Protein AF-A0A2W6AYD9-F1 (afdb_monomer)

Sequence (85 aa):
MIVSRTPVRISFVGGGSDLAGFYAHEPGAVVATGIDKYIYITVNQKFDRKIRASYSVTEVAESVHELRNELIRESLKLLGLDSGI

Radius of gyration: 17.52 Å; Cα contacts (8 Å, |Δi|>4): 133; chains: 1; bounding box: 29×30×44 Å

Secondary structure (DSSP, 8-state):
-EEEEEEEEEEEE-TTTTSHHHHTTS----EEEEEEEEEEEEE---SSS-EEEESSSEEEESSGGG-S-HHHHHHHHHTT--S--

Structure (mmCIF, N/CA/C/O backbone):
data_AF-A0A2W6AYD9-F1
#
_entry.id   AF-A0A2W6AYD9-F1
#
loop_
_atom_site.group_PDB
_atom_site.id
_atom_site.type_symbol
_atom_site.label_atom_id
_atom_site.label_alt_id
_atom_site.label_comp_id
_atom_site.label_asym_id
_atom_site.label_entity_id
_atom_site.label_seq_id
_atom_site.pdbx_PDB_ins_code
_atom_site.Cartn_x
_atom_site.Cartn_y
_atom_site.Cartn_z
_atom_site.occupancy
_atom_site.B_iso_or_equiv
_atom_site.auth_seq_id
_atom_site.auth_comp_id
_atom_site.auth_asym_id
_atom_site.auth_atom_id
_atom_site.pdbx_PDB_model_num
ATOM 1 N N . MET A 1 1 ? -14.634 -9.870 10.180 1.00 91.81 1 MET A N 1
ATOM 2 C CA . MET A 1 1 ? -13.219 -9.816 9.773 1.00 91.81 1 MET A CA 1
ATOM 3 C C . MET A 1 1 ? -13.110 -9.946 8.274 1.00 91.81 1 MET A C 1
ATOM 5 O O . MET A 1 1 ? -13.589 -10.938 7.741 1.00 91.81 1 MET A O 1
ATOM 9 N N . ILE A 1 2 ? -12.506 -8.962 7.612 1.00 96.38 2 ILE A N 1
ATOM 10 C CA . ILE A 1 2 ? -12.143 -9.022 6.193 1.00 96.38 2 ILE A CA 1
ATOM 11 C C . ILE A 1 2 ? -10.618 -9.040 6.117 1.00 96.38 2 ILE A C 1
ATOM 13 O O . ILE A 1 2 ? -9.954 -8.231 6.763 1.00 96.38 2 ILE A O 1
ATOM 17 N N . VAL A 1 3 ? -10.069 -9.964 5.334 1.00 97.62 3 VAL A N 1
ATOM 18 C CA . VAL A 1 3 ? -8.630 -10.061 5.074 1.00 97.62 3 VAL A CA 1
ATOM 19 C C . VAL A 1 3 ? -8.418 -9.939 3.574 1.00 97.62 3 VAL A C 1
ATOM 21 O O . VAL A 1 3 ? -9.048 -10.655 2.799 1.00 97.62 3 VAL A O 1
ATOM 24 N N . SER A 1 4 ? -7.525 -9.043 3.170 1.00 97.56 4 SER A N 1
ATOM 25 C CA . SER A 1 4 ? -7.062 -8.925 1.789 1.00 97.56 4 SER A CA 1
ATOM 26 C C . SER A 1 4 ? -5.568 -9.213 1.713 1.00 97.56 4 SER A C 1
ATOM 28 O O . SER A 1 4 ? -4.824 -8.985 2.674 1.00 97.56 4 SER A O 1
ATOM 30 N N . ARG A 1 5 ? -5.132 -9.730 0.563 1.00 97.69 5 ARG A N 1
ATOM 31 C CA . ARG A 1 5 ? -3.717 -9.905 0.237 1.00 97.69 5 ARG A CA 1
ATOM 32 C C . ARG A 1 5 ? -3.431 -9.292 -1.124 1.00 97.69 5 ARG A C 1
ATOM 34 O O . ARG A 1 5 ? -4.186 -9.526 -2.067 1.00 97.69 5 ARG A O 1
ATOM 41 N N . THR A 1 6 ? -2.314 -8.588 -1.231 1.00 97.75 6 THR A N 1
ATOM 42 C CA . THR A 1 6 ? -1.853 -7.982 -2.483 1.00 97.75 6 THR A CA 1
ATOM 43 C C . THR A 1 6 ? -0.446 -8.489 -2.785 1.00 97.75 6 THR A C 1
ATOM 45 O O . THR A 1 6 ? 0.416 -8.398 -1.905 1.00 97.75 6 THR A O 1
ATOM 48 N N . PRO A 1 7 ? -0.189 -9.059 -3.979 1.00 98.12 7 PRO A N 1
ATOM 49 C CA . PRO A 1 7 ? 1.155 -9.480 -4.353 1.00 98.12 7 PRO A CA 1
ATOM 50 C C . PRO A 1 7 ? 2.064 -8.260 -4.491 1.00 98.12 7 PRO A C 1
ATOM 52 O O . PRO A 1 7 ? 1.673 -7.241 -5.063 1.00 98.12 7 PRO A O 1
ATOM 55 N N . VAL A 1 8 ? 3.296 -8.370 -4.003 1.00 98.19 8 VAL A N 1
ATOM 56 C CA . VAL A 1 8 ? 4.343 -7.410 -4.368 1.00 98.19 8 VAL A CA 1
ATOM 57 C C . VAL A 1 8 ? 4.817 -7.706 -5.791 1.00 98.19 8 VAL A C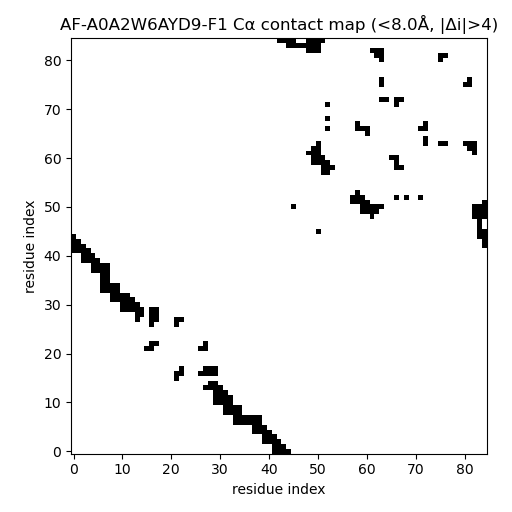 1
ATOM 59 O O . VAL A 1 8 ? 4.638 -8.816 -6.300 1.00 98.19 8 VAL A O 1
ATOM 62 N N . ARG A 1 9 ? 5.431 -6.715 -6.439 1.00 97.06 9 ARG A N 1
ATOM 63 C CA . ARG A 1 9 ? 5.871 -6.809 -7.836 1.00 97.06 9 ARG A CA 1
ATOM 64 C C . ARG A 1 9 ? 7.370 -6.581 -8.002 1.00 97.06 9 ARG A C 1
ATOM 66 O O . ARG A 1 9 ? 7.957 -5.793 -7.266 1.00 97.06 9 ARG A O 1
ATOM 73 N N . ILE A 1 10 ? 7.947 -7.211 -9.023 1.00 96.75 10 ILE A N 1
ATOM 74 C CA . ILE A 1 10 ? 9.273 -6.893 -9.565 1.00 96.75 10 ILE A CA 1
ATOM 75 C C . ILE A 1 10 ? 9.084 -6.260 -10.944 1.00 96.75 10 ILE A C 1
ATOM 77 O O . ILE A 1 10 ? 8.339 -6.784 -11.774 1.00 96.75 10 ILE A O 1
ATOM 81 N N . SER A 1 11 ? 9.756 -5.134 -11.180 1.00 95.62 11 SER A N 1
ATOM 82 C CA . SER A 1 11 ? 9.800 -4.476 -12.488 1.00 95.62 11 SER A CA 1
ATOM 83 C C . SER A 1 11 ? 10.979 -4.997 -13.308 1.00 95.62 11 SER A C 1
ATOM 85 O O . SER A 1 11 ? 12.094 -5.057 -12.797 1.00 95.62 11 SER A O 1
ATOM 87 N N . PHE A 1 12 ? 10.739 -5.342 -14.575 1.00 96.69 12 PHE A N 1
ATOM 88 C CA . PHE A 1 12 ? 11.774 -5.802 -15.507 1.00 96.69 12 PHE A CA 1
ATOM 89 C C . PHE A 1 12 ? 12.338 -4.663 -16.355 1.00 96.69 12 PHE A C 1
ATOM 91 O O . PHE A 1 12 ? 13.549 -4.559 -16.517 1.00 96.69 12 PHE A O 1
ATOM 98 N N . VAL A 1 13 ? 11.469 -3.809 -16.904 1.00 97.12 13 VAL A N 1
ATOM 99 C CA . VAL A 1 13 ? 11.867 -2.692 -17.774 1.00 97.12 13 VAL A CA 1
ATOM 100 C C . VAL A 1 13 ? 10.839 -1.563 -17.723 1.00 97.12 13 VAL A C 1
ATOM 102 O O . VAL A 1 13 ? 9.678 -1.784 -17.371 1.00 97.12 13 VAL A O 1
ATOM 105 N N . GLY A 1 14 ? 11.283 -0.351 -18.059 1.00 95.12 14 GLY A N 1
ATOM 106 C CA . GLY A 1 14 ? 10.433 0.834 -18.174 1.00 95.12 14 GLY A CA 1
ATOM 107 C C . GLY A 1 14 ? 10.247 1.620 -16.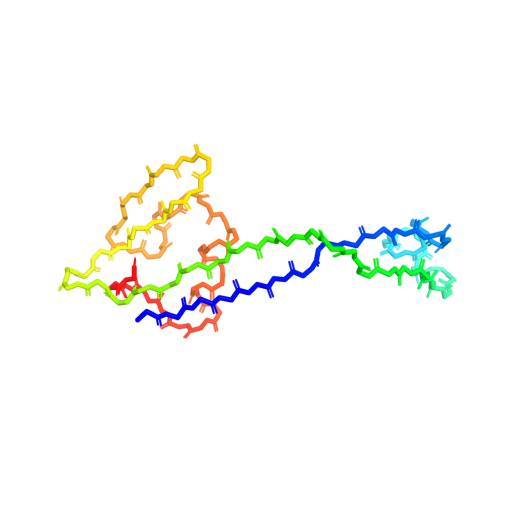877 1.00 95.12 14 GLY A C 1
ATOM 108 O O . GLY A 1 14 ? 9.574 2.648 -16.881 1.00 95.12 14 GLY A O 1
ATOM 109 N N . GLY A 1 15 ? 10.850 1.173 -15.770 1.00 95.19 15 GLY A N 1
ATOM 110 C CA . GLY A 1 15 ? 10.819 1.907 -14.503 1.00 95.19 15 GLY A CA 1
ATOM 111 C C . GLY A 1 15 ? 11.371 3.325 -14.662 1.00 95.19 15 GLY A C 1
ATOM 112 O O . GLY A 1 15 ? 12.422 3.512 -15.272 1.00 95.19 15 GLY A O 1
ATOM 113 N N . GLY A 1 16 ? 10.647 4.312 -14.135 1.00 94.50 16 GLY A N 1
ATOM 114 C CA . GLY A 1 16 ? 10.967 5.730 -14.291 1.00 94.50 16 GLY A CA 1
ATOM 115 C C . GLY A 1 16 ? 10.163 6.411 -15.398 1.00 94.50 16 GLY A C 1
ATOM 116 O O . GLY A 1 16 ? 9.930 7.614 -15.307 1.00 94.50 16 GLY A O 1
ATOM 117 N N . SER A 1 17 ? 9.665 5.663 -16.390 1.00 96.31 17 SER A N 1
ATOM 118 C CA . SER A 1 17 ? 8.762 6.224 -17.408 1.00 96.31 17 SER A CA 1
ATOM 119 C C . SER A 1 17 ? 7.373 6.575 -16.854 1.00 96.31 17 SER A C 1
ATOM 121 O O . SER A 1 17 ? 6.642 7.359 -17.449 1.00 96.31 17 SER A O 1
ATOM 123 N N . ASP A 1 18 ? 7.032 6.042 -15.680 1.00 94.81 18 ASP A N 1
ATOM 124 C CA . ASP A 1 18 ? 5.838 6.337 -14.889 1.00 94.81 18 ASP A CA 1
ATOM 125 C C . ASP A 1 18 ? 5.974 7.592 -14.004 1.00 94.81 18 ASP A C 1
ATOM 127 O O . ASP A 1 18 ? 5.021 7.986 -13.329 1.00 94.81 18 ASP A O 1
ATOM 131 N N . LEU A 1 19 ? 7.132 8.260 -14.014 1.00 96.44 19 LEU A N 1
ATOM 132 C CA . LEU A 1 19 ? 7.333 9.530 -13.317 1.00 96.44 19 LEU A CA 1
ATOM 133 C C . LEU A 1 19 ? 6.813 10.706 -14.147 1.00 96.44 19 LEU A C 1
ATOM 135 O O . LEU A 1 19 ? 7.015 10.764 -15.360 1.00 96.44 19 LEU A O 1
ATOM 139 N N . ALA A 1 20 ? 6.236 11.704 -13.469 1.00 96.25 20 ALA A N 1
ATOM 140 C CA . ALA A 1 20 ? 5.650 12.884 -14.113 1.00 96.25 20 ALA A CA 1
ATOM 141 C C . ALA A 1 20 ? 6.617 13.634 -15.036 1.00 96.25 20 ALA A C 1
ATOM 143 O O . ALA A 1 20 ? 6.215 14.086 -16.102 1.00 96.25 20 ALA A O 1
ATOM 144 N N . GLY A 1 21 ? 7.900 13.719 -14.670 1.00 97.00 21 GLY A N 1
ATOM 145 C CA . GLY A 1 21 ? 8.910 14.365 -15.512 1.00 97.00 21 GLY A CA 1
ATOM 146 C C . GLY A 1 21 ? 9.115 13.680 -16.869 1.00 97.00 21 GLY A C 1
ATOM 147 O O . GLY A 1 21 ? 9.456 14.354 -17.838 1.00 97.00 21 GLY A O 1
ATOM 148 N N . PHE A 1 22 ? 8.872 12.368 -16.951 1.00 96.75 22 PHE A N 1
ATOM 149 C CA . PHE A 1 22 ? 8.977 11.602 -18.191 1.00 96.75 22 PHE A CA 1
ATOM 150 C C . PHE A 1 22 ? 7.654 11.618 -18.960 1.00 96.75 22 PHE A C 1
ATOM 152 O O . PHE A 1 22 ? 7.615 12.106 -20.091 1.00 96.75 22 PHE A O 1
ATOM 159 N N . TYR A 1 23 ? 6.558 11.156 -18.336 1.00 96.25 23 TYR A N 1
ATOM 160 C CA . TYR A 1 23 ? 5.295 10.960 -19.060 1.00 96.25 23 TYR A CA 1
ATOM 161 C C . TYR A 1 23 ? 4.634 12.257 -19.537 1.00 96.25 23 TYR A C 1
ATOM 163 O O . TYR A 1 23 ? 3.746 12.222 -20.384 1.00 96.25 23 TYR A O 1
ATOM 171 N N . ALA A 1 24 ? 5.034 13.410 -18.989 1.00 97.12 24 ALA A N 1
ATOM 172 C CA . ALA A 1 24 ? 4.564 14.709 -19.460 1.00 97.12 24 ALA A CA 1
ATOM 173 C C . ALA A 1 24 ? 5.058 15.054 -20.878 1.00 97.12 24 ALA A C 1
ATOM 175 O O . ALA A 1 24 ? 4.474 15.926 -21.516 1.00 97.12 24 ALA A O 1
ATOM 176 N N . HIS A 1 25 ? 6.116 14.392 -21.361 1.00 97.19 25 HIS A N 1
ATOM 177 C CA . HIS A 1 25 ? 6.742 14.669 -22.656 1.00 97.19 25 HIS A CA 1
ATOM 178 C C . HIS A 1 25 ? 6.625 13.494 -23.634 1.00 97.19 25 HIS A C 1
ATOM 180 O O . HIS A 1 25 ? 6.442 13.719 -24.824 1.00 97.19 25 HIS A O 1
ATOM 186 N N . GLU A 1 26 ? 6.702 12.255 -23.140 1.00 96.94 26 GLU A N 1
ATOM 187 C CA . GLU A 1 26 ? 6.701 11.033 -23.955 1.00 96.94 26 GLU A CA 1
ATOM 188 C C . GLU A 1 26 ? 5.834 9.942 -23.304 1.00 96.94 26 GLU A C 1
ATOM 190 O O . GLU A 1 26 ? 5.791 9.863 -22.078 1.00 96.94 26 GLU A O 1
ATOM 195 N N . PRO A 1 27 ? 5.169 9.046 -24.056 1.00 96.50 27 PRO A N 1
ATOM 196 C CA . PRO A 1 27 ? 4.407 7.951 -23.458 1.00 96.50 27 PRO A CA 1
ATOM 197 C C . PRO A 1 27 ? 5.276 7.011 -22.605 1.00 96.50 27 PRO A C 1
ATOM 199 O O . PRO A 1 27 ? 6.295 6.492 -23.062 1.00 96.50 27 PRO A O 1
ATOM 202 N N . GLY A 1 28 ? 4.842 6.749 -21.369 1.00 96.25 28 GLY A N 1
ATOM 203 C CA . GLY A 1 28 ? 5.488 5.799 -20.462 1.00 96.25 28 GLY A CA 1
ATOM 204 C C . GLY A 1 28 ? 4.897 4.389 -20.546 1.00 96.25 28 GLY A C 1
ATOM 205 O O . GLY A 1 28 ? 3.702 4.214 -20.785 1.00 96.25 28 GLY A O 1
ATOM 206 N N . ALA A 1 29 ? 5.725 3.371 -20.317 1.00 96.38 29 ALA A N 1
ATOM 207 C CA . ALA A 1 29 ? 5.302 1.975 -20.251 1.00 96.38 29 ALA A CA 1
ATOM 208 C C . ALA A 1 29 ? 6.227 1.175 -19.327 1.00 96.38 29 ALA A C 1
ATOM 210 O O . ALA A 1 29 ? 7.446 1.324 -19.375 1.00 96.38 29 ALA A O 1
ATOM 211 N N . VAL A 1 30 ? 5.652 0.285 -18.514 1.00 96.88 30 VAL A N 1
ATOM 212 C CA . VAL A 1 30 ? 6.388 -0.573 -17.573 1.00 96.88 30 VAL A CA 1
ATOM 213 C C . VAL A 1 30 ? 5.982 -2.026 -17.784 1.00 96.88 30 VAL A C 1
ATOM 215 O O . VAL A 1 30 ? 4.796 -2.334 -17.885 1.00 96.88 30 VAL A O 1
ATOM 218 N N . VAL A 1 31 ? 6.960 -2.933 -17.779 1.00 97.81 31 VAL A N 1
ATOM 219 C CA . VAL A 1 31 ? 6.719 -4.381 -17.715 1.00 97.81 31 VAL A CA 1
ATOM 220 C C . VAL A 1 31 ? 7.160 -4.884 -16.346 1.00 97.81 31 VAL A C 1
ATOM 222 O O . VAL A 1 31 ? 8.325 -4.752 -15.963 1.00 97.81 31 VAL A O 1
ATOM 225 N N . ALA A 1 32 ? 6.223 -5.455 -15.595 1.00 97.12 32 ALA A N 1
ATOM 226 C CA . ALA A 1 32 ? 6.436 -5.966 -14.247 1.00 97.12 32 ALA A CA 1
ATOM 227 C C . ALA A 1 32 ? 5.583 -7.217 -14.007 1.00 97.12 32 ALA A C 1
ATOM 229 O O . ALA A 1 32 ? 4.570 -7.418 -14.674 1.00 97.12 32 ALA A O 1
ATOM 230 N N . THR A 1 33 ? 5.967 -8.035 -13.028 1.00 97.81 33 THR A N 1
ATOM 231 C CA . THR A 1 33 ? 5.174 -9.191 -12.589 1.00 97.81 33 THR A CA 1
ATOM 232 C C . THR A 1 33 ? 5.006 -9.202 -11.079 1.00 97.81 33 THR A C 1
ATOM 234 O O . THR A 1 33 ? 5.906 -8.791 -10.342 1.00 97.81 33 THR A O 1
ATOM 237 N N . GLY A 1 34 ? 3.864 -9.710 -10.617 1.00 98.06 34 GLY A N 1
ATOM 238 C CA . GLY A 1 34 ? 3.705 -10.122 -9.227 1.00 98.06 34 GLY A CA 1
ATOM 239 C C . GLY A 1 34 ? 4.611 -11.315 -8.910 1.00 98.06 34 GLY A C 1
ATOM 240 O O . GLY A 1 34 ? 4.896 -12.129 -9.790 1.00 98.06 34 GLY A O 1
ATOM 241 N N . ILE A 1 35 ? 5.056 -11.415 -7.660 1.00 98.19 35 ILE A N 1
ATOM 242 C CA . ILE A 1 35 ? 5.820 -12.560 -7.145 1.00 98.19 35 ILE A CA 1
ATOM 243 C C . ILE A 1 35 ? 5.087 -13.219 -5.971 1.00 98.19 35 ILE A C 1
ATOM 245 O O . ILE A 1 35 ? 4.142 -12.650 -5.425 1.00 98.19 35 ILE A O 1
ATOM 249 N N . ASP A 1 36 ? 5.550 -14.399 -5.549 1.00 98.00 36 ASP A N 1
ATOM 250 C CA . ASP A 1 36 ? 5.025 -15.152 -4.397 1.00 98.00 36 ASP A CA 1
ATOM 251 C C . ASP A 1 36 ? 5.459 -14.537 -3.045 1.00 98.00 36 ASP A C 1
ATOM 253 O O . ASP A 1 36 ? 6.119 -15.150 -2.202 1.00 98.00 36 ASP A O 1
ATOM 257 N N . LYS A 1 37 ? 5.164 -13.244 -2.880 1.00 97.88 37 LYS A N 1
ATOM 258 C CA . LYS A 1 37 ? 5.341 -12.440 -1.667 1.00 97.88 37 LYS A CA 1
ATOM 259 C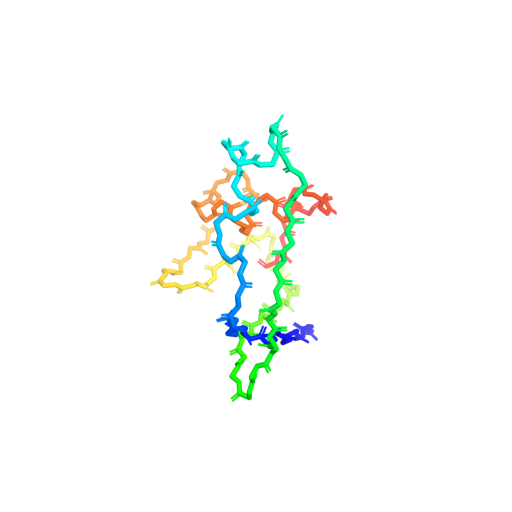 C . LYS A 1 37 ? 4.173 -11.464 -1.589 1.00 97.88 37 LYS A C 1
ATOM 261 O O . LYS A 1 37 ? 3.815 -10.839 -2.585 1.00 97.88 37 LYS A O 1
ATOM 266 N N . TYR A 1 38 ? 3.588 -11.321 -0.406 1.00 98.31 38 TYR A N 1
ATOM 267 C CA . TYR A 1 38 ? 2.319 -10.615 -0.242 1.00 98.31 38 TYR A CA 1
ATOM 268 C C . TYR A 1 38 ? 2.355 -9.647 0.931 1.00 98.31 38 TYR A C 1
ATOM 270 O O . TYR A 1 38 ? 2.957 -9.935 1.966 1.00 98.31 38 TYR A O 1
ATOM 278 N N . ILE A 1 39 ? 1.642 -8.535 0.771 1.00 97.25 39 ILE A N 1
ATOM 279 C CA . ILE A 1 39 ? 1.230 -7.663 1.870 1.00 97.25 39 ILE A CA 1
ATOM 280 C C . ILE A 1 39 ? -0.194 -8.052 2.253 1.00 97.25 39 ILE A C 1
ATOM 282 O O . ILE A 1 39 ? -1.044 -8.245 1.382 1.00 97.25 39 ILE A O 1
ATOM 286 N N . TYR A 1 40 ? -0.443 -8.155 3.554 1.00 97.56 40 TYR A N 1
ATOM 287 C CA . TYR A 1 40 ? -1.751 -8.481 4.107 1.00 97.56 40 TYR A CA 1
ATOM 288 C C . TYR A 1 40 ? -2.334 -7.265 4.812 1.00 97.56 40 TYR A C 1
ATOM 290 O O . TYR A 1 40 ? -1.645 -6.605 5.589 1.00 97.56 40 TYR A O 1
ATOM 298 N N . ILE A 1 41 ? -3.616 -7.005 4.575 1.00 96.75 41 ILE A N 1
ATOM 299 C CA . ILE A 1 41 ? -4.387 -6.002 5.309 1.00 96.75 41 ILE A CA 1
ATOM 300 C C . ILE A 1 41 ? -5.599 -6.704 5.903 1.00 96.75 41 ILE A C 1
ATOM 302 O O . ILE A 1 41 ? -6.351 -7.375 5.193 1.00 96.75 4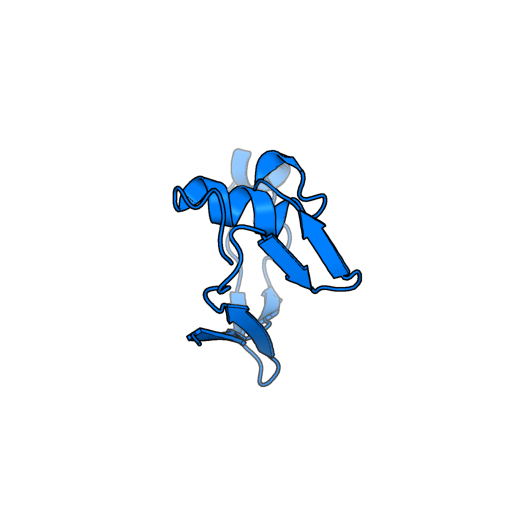1 ILE A O 1
ATOM 306 N N . THR A 1 42 ? -5.782 -6.543 7.211 1.00 97.00 42 THR A N 1
ATOM 307 C CA . THR A 1 42 ? -6.933 -7.073 7.942 1.00 97.00 42 THR A CA 1
ATOM 308 C C . THR A 1 42 ? -7.755 -5.919 8.484 1.00 97.00 42 THR A C 1
ATOM 310 O O . THR A 1 42 ? -7.213 -5.032 9.137 1.00 97.00 42 THR A O 1
ATOM 313 N N . VAL A 1 43 ? -9.061 -5.956 8.239 1.00 95.75 43 VAL A N 1
ATOM 314 C CA . VAL A 1 43 ? -10.020 -4.964 8.724 1.00 95.75 43 VAL A CA 1
ATOM 315 C C . VAL A 1 43 ? -11.093 -5.676 9.535 1.00 95.75 43 VAL A C 1
ATOM 317 O O . VAL A 1 43 ? -11.649 -6.703 9.128 1.00 95.75 43 VAL A O 1
ATOM 320 N N . ASN A 1 44 ? -11.385 -5.135 10.710 1.00 95.12 44 ASN A N 1
ATOM 321 C CA . ASN A 1 44 ? -12.422 -5.618 11.604 1.00 95.12 44 ASN A CA 1
ATOM 322 C C . ASN A 1 44 ? -13.282 -4.442 12.034 1.00 95.12 44 ASN A C 1
ATOM 324 O O . ASN A 1 44 ? -12.757 -3.363 12.242 1.00 95.12 44 ASN A O 1
ATOM 328 N N . GLN A 1 45 ? -14.586 -4.657 12.187 1.00 93.44 45 GLN A N 1
ATOM 329 C CA . GLN A 1 45 ? -15.395 -3.691 12.921 1.00 93.44 45 GLN A CA 1
ATOM 330 C C . GLN A 1 45 ? -15.046 -3.804 14.402 1.00 93.44 45 GLN A C 1
ATOM 332 O O . GLN A 1 45 ? -15.004 -4.913 14.950 1.00 93.44 45 GLN A O 1
ATOM 337 N N . LYS A 1 46 ? -14.794 -2.666 15.043 1.00 91.81 46 LYS A N 1
ATOM 338 C CA . LYS A 1 46 ? -14.625 -2.588 16.491 1.00 91.81 46 LYS A CA 1
ATOM 339 C C . LYS A 1 46 ? -15.972 -2.382 17.172 1.00 91.81 46 LYS A C 1
ATOM 341 O O . LYS A 1 46 ? -16.899 -1.796 16.624 1.00 91.81 46 LYS A O 1
ATOM 346 N N . PHE A 1 47 ? -16.066 -2.918 18.386 1.00 89.69 47 PHE A N 1
ATOM 347 C CA . PHE A 1 47 ? -17.232 -2.743 19.251 1.00 89.69 47 PHE A CA 1
ATOM 348 C C . PHE A 1 47 ? -17.277 -1.334 19.853 1.00 89.69 47 PHE A C 1
ATOM 350 O O . PHE A 1 47 ? -18.352 -0.785 20.079 1.00 89.69 47 PHE A O 1
ATOM 357 N N . ASP A 1 48 ? -16.105 -0.761 20.135 1.00 89.88 48 ASP A N 1
ATOM 358 C CA . ASP A 1 48 ? -15.978 0.640 20.497 1.00 89.88 48 ASP A CA 1
ATOM 359 C C . ASP A 1 48 ? -15.966 1.491 19.217 1.00 89.88 48 ASP A C 1
ATOM 361 O O . ASP A 1 48 ? -15.662 1.009 18.126 1.00 89.88 48 ASP A O 1
ATOM 365 N N . ARG A 1 49 ? -16.330 2.768 19.334 1.00 91.44 49 ARG A N 1
ATOM 366 C CA . ARG A 1 49 ? -16.367 3.685 18.186 1.00 91.44 49 ARG A CA 1
ATOM 367 C C . ARG A 1 49 ? -14.982 4.210 17.795 1.00 91.44 49 ARG A C 1
ATOM 369 O O . ARG A 1 49 ? -14.899 5.098 16.960 1.00 91.44 49 ARG A O 1
ATOM 376 N N . LYS A 1 50 ? -13.894 3.700 18.366 1.00 95.38 50 LYS A N 1
ATOM 377 C CA . LYS A 1 50 ? -12.551 4.198 18.058 1.00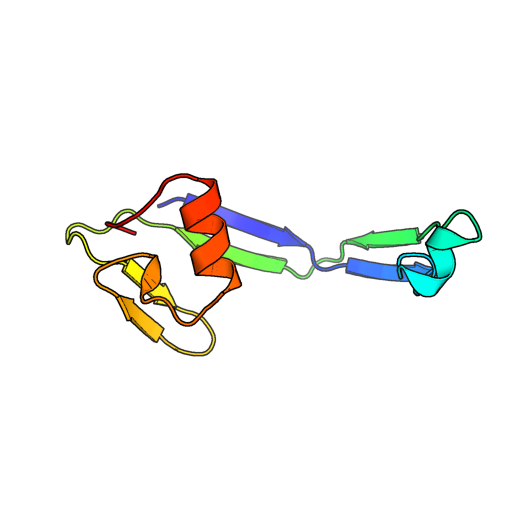 95.38 50 LYS A CA 1
ATOM 378 C C . LYS A 1 50 ? -12.010 3.525 16.811 1.00 95.38 50 LYS A C 1
ATOM 380 O O . LYS A 1 50 ? -12.498 2.474 16.390 1.00 95.38 50 LYS A O 1
ATOM 385 N N . ILE A 1 51 ? -10.969 4.122 16.251 1.00 96.69 51 ILE A N 1
ATOM 386 C CA . ILE A 1 51 ? -10.170 3.510 15.201 1.00 96.69 51 ILE A CA 1
ATOM 387 C C . ILE A 1 51 ? -8.893 2.948 15.814 1.00 96.69 51 ILE A C 1
ATOM 389 O O . ILE A 1 51 ? -8.206 3.653 16.552 1.00 96.69 51 ILE A O 1
ATOM 393 N N . ARG A 1 52 ? -8.543 1.695 15.509 1.00 96.50 52 ARG A N 1
ATOM 394 C CA . ARG A 1 52 ? -7.240 1.109 15.862 1.00 96.50 52 ARG A CA 1
ATOM 395 C C . ARG A 1 52 ? -6.462 0.746 14.603 1.00 96.50 52 ARG A C 1
ATOM 397 O O . ARG A 1 52 ? -6.634 -0.332 14.038 1.00 96.50 52 ARG A O 1
ATOM 404 N N . ALA A 1 53 ? -5.515 1.599 14.236 1.00 96.56 53 ALA A N 1
ATOM 405 C CA . ALA A 1 53 ? -4.579 1.332 13.155 1.00 96.56 53 ALA A CA 1
ATOM 406 C C . ALA A 1 53 ? -3.311 0.662 13.702 1.00 96.56 53 ALA A C 1
ATOM 408 O O . ALA A 1 53 ? -2.675 1.161 14.631 1.00 96.56 53 ALA A O 1
ATOM 409 N N . SER A 1 54 ? -2.933 -0.484 13.132 1.00 96.06 54 SER A N 1
ATOM 410 C CA . SER A 1 54 ? -1.723 -1.216 13.519 1.00 96.06 54 SER A CA 1
ATOM 411 C C . SER A 1 54 ? -0.846 -1.453 12.293 1.00 96.06 54 SER A C 1
ATOM 413 O O . SER A 1 54 ? -1.226 -2.169 11.370 1.00 96.06 54 SER A O 1
ATOM 415 N N . TYR A 1 55 ? 0.313 -0.802 12.286 1.00 93.06 55 TYR A N 1
ATOM 416 C CA . TYR A 1 55 ? 1.388 -0.935 11.302 1.00 93.06 55 TYR A CA 1
ATOM 417 C C . TYR A 1 55 ? 2.717 -1.035 12.076 1.00 93.06 55 TYR A C 1
ATOM 419 O O . TYR A 1 55 ? 2.742 -1.609 13.164 1.00 93.06 55 TYR A O 1
ATOM 427 N N . SER A 1 56 ? 3.817 -0.451 11.588 1.00 94.19 56 SER A N 1
ATOM 428 C CA . SER A 1 56 ? 5.067 -0.306 12.360 1.00 94.19 56 SER A CA 1
ATOM 429 C C . SER A 1 56 ? 4.871 0.347 13.737 1.00 94.19 56 SER A C 1
ATOM 431 O O . SER A 1 56 ? 5.704 0.182 14.622 1.00 94.19 56 SER A O 1
ATOM 433 N N . VAL A 1 57 ? 3.775 1.088 13.917 1.00 94.75 57 VAL A N 1
ATOM 434 C CA . VAL A 1 57 ? 3.306 1.627 15.193 1.00 94.75 57 VAL A CA 1
ATOM 435 C C . VAL A 1 57 ? 1.825 1.276 15.339 1.00 94.75 57 VAL A C 1
ATOM 437 O O . VAL A 1 57 ? 1.109 1.149 14.346 1.00 94.75 57 VAL A O 1
ATOM 440 N N . THR A 1 58 ? 1.361 1.092 16.574 1.00 96.62 58 THR A N 1
ATOM 441 C CA . THR A 1 58 ? -0.074 0.984 16.861 1.00 96.62 58 THR A CA 1
ATOM 442 C C . THR A 1 58 ? -0.575 2.306 17.412 1.00 96.62 58 THR A C 1
ATOM 444 O O . THR A 1 58 ? -0.040 2.802 18.401 1.00 96.62 58 THR A O 1
ATOM 447 N N . GLU A 1 59 ? -1.617 2.843 16.793 1.00 97.06 59 GLU A N 1
ATOM 448 C CA . GLU A 1 59 ? -2.314 4.038 17.250 1.00 97.06 59 GLU A CA 1
ATOM 449 C C . GLU A 1 59 ? -3.805 3.751 17.441 1.00 97.06 59 GLU A C 1
ATOM 451 O O . GLU A 1 59 ? -4.390 2.886 16.781 1.00 97.06 59 GLU A O 1
ATOM 456 N N . VAL A 1 60 ? -4.404 4.461 18.394 1.00 96.75 60 VAL A N 1
ATOM 457 C CA . VAL A 1 60 ? -5.840 4.434 18.660 1.00 96.75 60 VAL A CA 1
ATOM 458 C C . VAL A 1 60 ? -6.326 5.873 18.607 1.00 96.75 60 VAL A C 1
ATOM 460 O O . VAL A 1 60 ? -5.787 6.716 19.321 1.00 96.75 60 VAL A O 1
ATOM 463 N N . ALA A 1 61 ? -7.308 6.138 17.757 1.00 95.94 61 ALA A N 1
ATOM 464 C CA . ALA A 1 61 ? -7.831 7.469 17.473 1.00 95.94 61 ALA A CA 1
ATOM 465 C C . ALA A 1 61 ? -9.350 7.494 17.675 1.00 95.94 61 ALA A C 1
ATOM 467 O O . ALA A 1 61 ? -10.020 6.492 17.417 1.00 95.94 61 ALA A O 1
ATOM 468 N N . GLU A 1 62 ? -9.906 8.619 18.125 1.00 95.06 62 GLU A N 1
ATOM 469 C CA . GLU A 1 62 ? -11.364 8.758 18.268 1.00 95.06 62 GLU A CA 1
ATOM 470 C C . GLU A 1 62 ? -12.038 9.018 16.913 1.00 95.06 62 GLU A C 1
ATOM 472 O O . GLU A 1 62 ? -13.190 8.639 16.705 1.00 95.06 62 GLU A O 1
ATOM 477 N N . SER A 1 63 ? -11.307 9.631 15.980 1.00 94.38 63 SER A N 1
ATOM 478 C CA . SER A 1 63 ? -11.778 9.958 14.636 1.00 94.38 63 SER A CA 1
ATOM 479 C C . SER A 1 63 ? -10.712 9.696 13.573 1.00 94.38 63 SER A C 1
ATOM 481 O O . SER A 1 63 ? -9.509 9.697 13.850 1.00 94.38 63 SER A O 1
ATOM 483 N N . VAL A 1 64 ? -11.142 9.524 12.320 1.00 96.12 64 VAL A N 1
ATOM 484 C CA . VAL A 1 64 ? -10.230 9.326 11.180 1.00 96.12 64 VAL A CA 1
ATOM 485 C C . VAL A 1 64 ? -9.218 10.471 11.030 1.00 96.12 64 VAL A C 1
ATOM 487 O O . VAL A 1 64 ? -8.090 10.249 10.597 1.00 96.12 64 VAL A O 1
ATOM 490 N N . HIS A 1 65 ? -9.575 11.693 11.435 1.00 95.75 65 HIS A N 1
ATOM 491 C CA . HIS A 1 65 ? -8.729 12.884 11.310 1.00 95.75 65 HIS A CA 1
ATOM 492 C C . HIS A 1 65 ? -7.510 12.887 12.241 1.00 95.75 65 HIS A C 1
ATOM 494 O O . HIS A 1 65 ? -6.530 13.567 11.945 1.00 95.75 65 HIS A O 1
ATOM 500 N N . GLU A 1 66 ? -7.553 12.126 13.334 1.00 96.50 66 GLU A N 1
ATOM 501 C CA . GLU A 1 66 ? -6.472 12.033 14.323 1.00 96.50 66 GLU A CA 1
ATOM 502 C C . GLU A 1 66 ? -5.421 10.971 13.972 1.00 96.50 66 GLU A C 1
ATOM 504 O O . GLU A 1 66 ? -4.349 10.941 14.580 1.00 96.50 66 GLU A O 1
ATOM 509 N N . LEU A 1 67 ? -5.708 10.103 12.996 1.00 96.75 67 LEU A N 1
ATOM 510 C CA . LEU A 1 67 ? -4.769 9.077 12.550 1.00 96.75 67 LEU A CA 1
ATOM 511 C C . LEU A 1 67 ? -3.513 9.718 11.9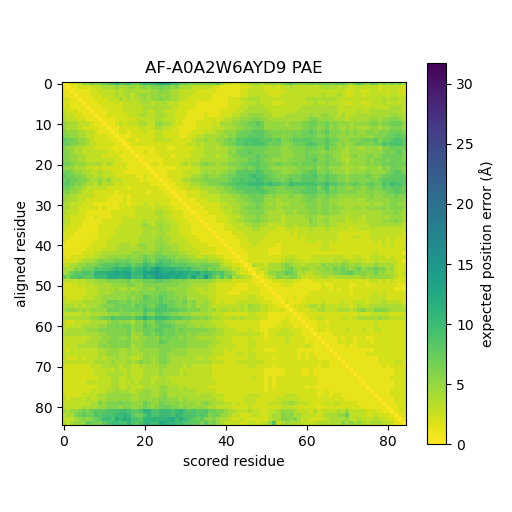72 1.00 96.75 67 LEU A C 1
ATOM 513 O O . LEU A 1 67 ? -3.591 10.556 11.072 1.00 96.75 67 LEU A O 1
ATOM 517 N N . ARG A 1 68 ? -2.343 9.272 12.429 1.00 96.75 68 ARG A N 1
ATOM 518 C CA . ARG A 1 68 ? -1.049 9.713 11.898 1.00 96.75 68 ARG A CA 1
ATOM 519 C C . ARG A 1 68 ? -0.728 9.023 10.585 1.00 96.75 68 ARG A C 1
ATOM 521 O O . ARG A 1 68 ? -0.142 9.650 9.705 1.00 96.75 68 ARG A O 1
ATOM 528 N N . ASN A 1 69 ? -1.117 7.758 10.428 1.00 96.88 69 ASN A N 1
ATOM 529 C CA . ASN A 1 69 ? -0.908 7.037 9.181 1.00 96.88 69 ASN A CA 1
ATOM 530 C C . ASN A 1 69 ? -1.788 7.596 8.056 1.00 96.88 69 ASN A C 1
ATOM 532 O O . ASN A 1 69 ? -2.999 7.377 8.017 1.00 96.88 69 ASN A O 1
ATOM 536 N N . GLU A 1 70 ? -1.154 8.289 7.115 1.00 97.19 70 GLU A N 1
ATOM 537 C CA . GLU A 1 70 ? -1.850 8.986 6.033 1.00 97.19 70 GLU A CA 1
ATOM 538 C C . GLU A 1 70 ? -2.563 8.028 5.083 1.00 97.19 70 GLU A C 1
ATOM 540 O O . GLU A 1 70 ? -3.687 8.296 4.6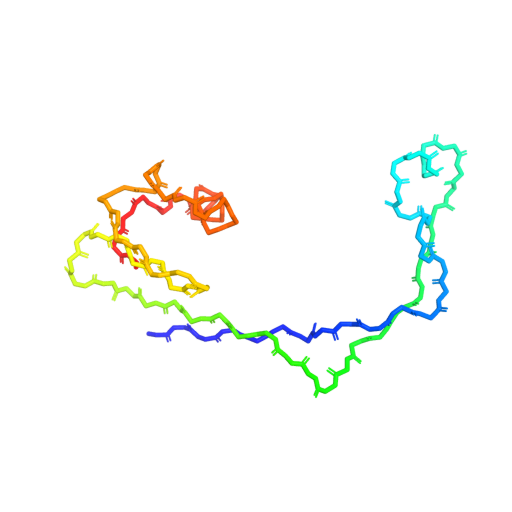72 1.00 97.19 70 GLU A O 1
ATOM 545 N N . LEU A 1 71 ? -1.958 6.875 4.786 1.00 96.19 71 LEU A N 1
ATOM 546 C CA . LEU A 1 71 ? -2.547 5.894 3.877 1.00 96.19 71 LEU A CA 1
ATOM 547 C C . LEU A 1 71 ? -3.843 5.319 4.450 1.00 96.19 71 LEU A C 1
ATOM 549 O O . LEU A 1 71 ? -4.843 5.232 3.739 1.00 96.19 71 LEU A O 1
ATOM 553 N N . ILE A 1 72 ? -3.847 4.957 5.735 1.00 96.56 72 ILE A N 1
ATOM 554 C CA . ILE A 1 72 ? -5.047 4.444 6.409 1.00 96.56 72 ILE A CA 1
ATOM 555 C C . ILE A 1 72 ? -6.098 5.553 6.510 1.00 96.56 72 ILE A C 1
ATOM 557 O O . ILE A 1 72 ? -7.250 5.333 6.141 1.00 96.56 72 ILE A O 1
ATOM 561 N N . ARG A 1 73 ? -5.696 6.752 6.946 1.00 97.31 73 ARG A N 1
ATOM 562 C CA . ARG A 1 73 ? -6.577 7.916 7.085 1.00 97.31 73 ARG A CA 1
ATOM 563 C C . ARG A 1 73 ? -7.300 8.259 5.787 1.00 97.31 73 ARG A C 1
ATOM 565 O O . ARG A 1 73 ? -8.523 8.355 5.776 1.00 97.31 73 ARG A O 1
ATOM 572 N N . GLU A 1 74 ? -6.561 8.440 4.696 1.00 97.94 74 GLU A N 1
ATOM 573 C CA . GLU A 1 74 ? -7.158 8.836 3.419 1.00 97.94 74 GLU A CA 1
ATOM 574 C C . GLU A 1 74 ? -7.973 7.694 2.791 1.00 97.94 74 GLU A C 1
ATOM 576 O O . GLU A 1 74 ? -9.007 7.954 2.181 1.00 97.94 74 GLU A O 1
ATOM 581 N N . SER A 1 75 ? -7.600 6.427 3.022 1.00 96.25 75 SER A N 1
ATOM 582 C CA . SER A 1 75 ? -8.413 5.275 2.594 1.00 96.25 75 SER A CA 1
ATOM 583 C C . SER A 1 75 ? -9.768 5.226 3.305 1.00 96.25 75 SER A C 1
ATOM 585 O O . SER A 1 75 ? -10.792 4.980 2.673 1.00 96.25 75 SER A O 1
ATOM 587 N N . LEU A 1 76 ? -9.793 5.474 4.617 1.00 95.75 76 LEU A N 1
ATOM 588 C CA . LEU A 1 76 ? -11.033 5.505 5.394 1.00 95.75 76 LEU A CA 1
ATOM 589 C C . LEU A 1 76 ? -11.917 6.697 5.002 1.00 95.75 76 LEU A C 1
ATOM 591 O O . LEU A 1 76 ? -13.117 6.516 4.801 1.00 95.75 76 LEU A O 1
ATOM 595 N N . LYS A 1 77 ? -11.328 7.883 4.789 1.00 96.81 77 LYS A N 1
ATOM 596 C CA . LYS A 1 77 ? -12.049 9.063 4.277 1.00 96.81 77 LYS A CA 1
ATOM 597 C C . LYS A 1 77 ? -12.660 8.825 2.900 1.00 96.81 77 LYS A C 1
ATOM 599 O O . LYS A 1 77 ? -13.816 9.176 2.689 1.00 96.81 77 LYS A O 1
ATOM 604 N N . LEU A 1 78 ? -11.915 8.202 1.982 1.00 97.50 78 LEU A N 1
ATOM 605 C CA . LEU A 1 78 ? -12.406 7.852 0.645 1.00 97.50 78 LEU A CA 1
ATOM 606 C C . LEU A 1 78 ? -13.661 6.968 0.710 1.00 97.50 78 LEU A C 1
ATOM 608 O O . LEU A 1 78 ? -14.540 7.076 -0.141 1.00 97.50 78 LEU A O 1
ATOM 612 N N . LEU A 1 79 ? -13.748 6.111 1.728 1.00 95.44 79 LEU A N 1
ATOM 613 C CA . LEU A 1 79 ? -14.881 5.217 1.964 1.00 95.44 79 LEU A CA 1
ATOM 614 C C . LEU A 1 79 ? -15.977 5.830 2.856 1.00 95.44 79 LEU A C 1
ATOM 616 O O . LEU A 1 79 ? -16.984 5.169 3.099 1.00 95.44 79 LEU A O 1
ATOM 620 N N . GLY A 1 80 ? -15.802 7.060 3.353 1.00 95.56 80 GLY A N 1
ATOM 621 C CA . GLY A 1 80 ? -16.742 7.711 4.272 1.00 95.56 80 GLY A CA 1
ATOM 622 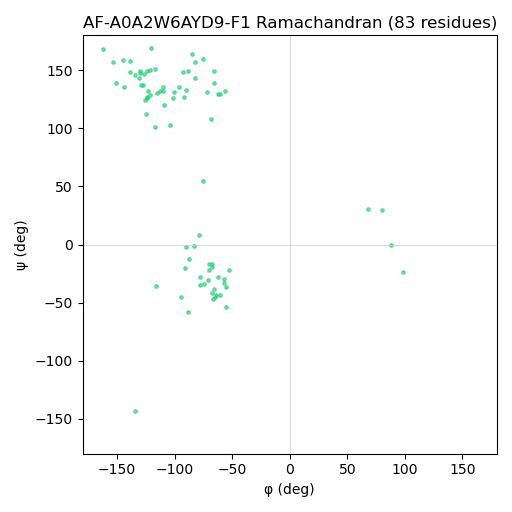C C . GLY A 1 80 ? -16.816 7.057 5.658 1.00 95.56 80 GLY A C 1
ATOM 623 O O . GLY A 1 80 ? -17.876 7.053 6.282 1.00 95.56 80 GLY A O 1
ATOM 624 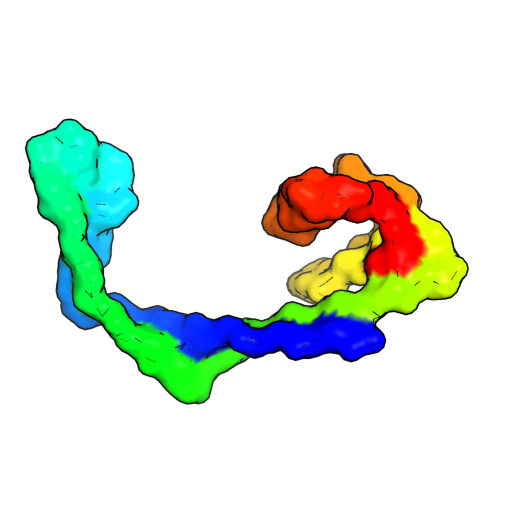N N . LEU A 1 81 ? -15.717 6.457 6.127 1.00 93.75 81 LEU A N 1
ATOM 625 C CA . LEU A 1 81 ? -15.640 5.731 7.397 1.00 93.75 81 LEU A CA 1
ATOM 626 C C . LEU A 1 81 ? -14.914 6.568 8.461 1.00 93.75 81 LEU A C 1
ATOM 628 O O . LEU A 1 81 ? -13.688 6.636 8.474 1.00 93.75 81 LEU A O 1
ATOM 632 N N . ASP A 1 82 ? -15.672 7.163 9.386 1.00 92.75 82 ASP A N 1
ATOM 633 C CA . ASP A 1 82 ? -15.119 8.065 10.412 1.00 92.75 82 ASP A CA 1
ATOM 634 C C . ASP A 1 82 ? -14.712 7.383 11.729 1.00 92.75 82 ASP A C 1
ATOM 636 O O . ASP A 1 82 ? -13.973 7.976 12.515 1.00 92.75 82 ASP A O 1
ATOM 640 N N . SER A 1 83 ? -15.226 6.180 12.023 1.00 92.81 83 SER A N 1
ATOM 641 C CA . SER A 1 83 ? -15.070 5.506 13.327 1.00 92.81 83 SER A CA 1
ATOM 642 C C . SER A 1 83 ? -15.365 3.998 13.277 1.00 92.81 83 SER A C 1
ATOM 644 O O . SER A 1 83 ? -15.950 3.504 12.315 1.00 92.81 83 SER A O 1
ATOM 646 N N . GLY A 1 84 ? -15.013 3.276 14.351 1.00 91.69 84 GLY A N 1
ATOM 647 C CA . GLY A 1 84 ? -15.473 1.900 14.601 1.00 91.69 84 GLY A CA 1
ATOM 648 C C . GLY A 1 84 ? -14.733 0.805 13.829 1.00 91.69 84 GLY A C 1
ATOM 649 O O . GLY A 1 84 ? -15.328 -0.232 13.514 1.00 91.69 84 GLY A O 1
ATOM 650 N N . ILE A 1 85 ? -13.453 1.031 13.514 1.00 91.75 85 ILE A N 1
ATOM 651 C CA . ILE A 1 85 ? -12.596 0.116 12.737 1.00 91.75 85 ILE A CA 1
ATOM 652 C C . ILE A 1 85 ? -11.292 -0.205 13.466 1.00 91.75 85 ILE A C 1
ATOM 654 O O . ILE A 1 85 ? -10.559 0.730 13.840 1.00 91.75 85 ILE A O 1
#

Mean predicted aligned error: 3.73 Å

Nearest PDB structures (foldseek):
  3k85-assembly1_A  TM=8.025E-01  e=7.434E-03  Bacteroides thetaiotaomicron

Solvent-accessible surface area (backbone atoms only — not comparable to full-atom values): 5131 Å² total; per-residue (Å²): 120,50,78,48,76,46,63,43,70,51,76,79,45,43,84,65,27,83,36,68,89,41,42,76,78,45,92,52,60,70,48,66,44,71,49,104,46,70,52,77,51,77,50,45,78,44,94,55,60,37,29,60,53,76,67,103,56,76,49,76,25,74,39,42,87,67,46,80,54,60,69,62,28,52,53,31,55,76,70,72,46,54,55,23,53

Foldseek 3Di:
DDKDKDFDKDWDDQPPCPDPVNCVVPPGDTDMDGDPDIDMDDDDFAPDFWDWDDDPDTDIGNWLVPDPPPVSSVVCVVVVHTTGD

pLDDT: mean 95.95, std 1.9, range [89.69, 98.31]